Protein AF-A0A7K0SXS9-F1 (afdb_monomer_lite)

Foldseek 3Di:
DAKEKEAQDQDPVRDTWIWIDDPNHTPDIGHPDDDPPDPHPYYHYPNVD

Secondary structure (DSSP, 8-state):
--EEEEEEEE-TTS-EEEEEEETTEEEEEESS---TT---SEEEE-TT-

Radius of gyration: 10.39 Å; chains: 1; bounding box: 20×19×29 Å

Structure (mmCIF, N/CA/C/O backbone):
data_AF-A0A7K0SXS9-F1
#
_entry.id   AF-A0A7K0SXS9-F1
#
loop_
_atom_site.group_PDB
_atom_site.id
_atom_site.type_symbol
_atom_site.label_atom_id
_atom_site.label_alt_id
_atom_site.label_comp_id
_atom_site.label_asym_id
_atom_site.label_entity_id
_atom_site.label_seq_id
_atom_site.pdbx_PDB_ins_code
_atom_site.Cartn_x
_atom_site.Cartn_y
_atom_site.Cartn_z
_atom_site.occupancy
_atom_site.B_iso_or_equiv
_atom_site.auth_seq_id
_atom_site.auth_comp_id
_atom_site.auth_asym_id
_atom_site.auth_atom_id
_atom_site.pdbx_PDB_model_num
ATOM 1 N N . MET A 1 1 ? -12.343 2.096 12.510 1.00 73.19 1 MET A N 1
ATOM 2 C CA . MET A 1 1 ? -11.797 2.468 11.191 1.00 73.19 1 MET A CA 1
ATOM 3 C C . MET A 1 1 ? -10.716 1.471 10.850 1.00 73.19 1 MET A C 1
ATOM 5 O O . MET A 1 1 ? -9.817 1.283 11.666 1.00 73.19 1 MET A O 1
ATOM 9 N N . THR A 1 2 ? -10.842 0.791 9.717 1.00 83.12 2 THR 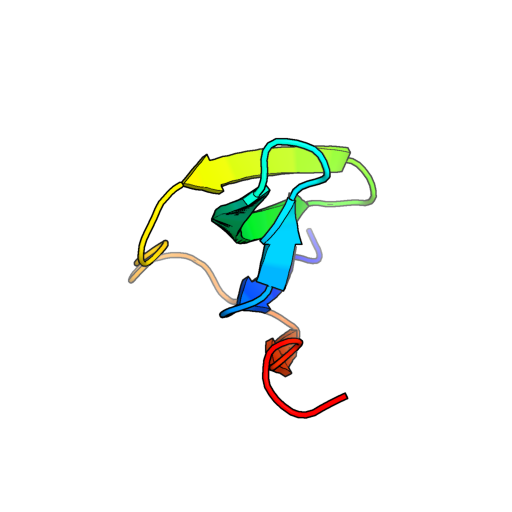A N 1
ATOM 10 C CA . THR A 1 2 ? -9.913 -0.272 9.307 1.00 83.12 2 THR A CA 1
ATOM 11 C C . THR A 1 2 ? -8.909 0.301 8.321 1.00 83.12 2 THR A C 1
ATOM 13 O O . THR A 1 2 ? -9.299 0.930 7.337 1.00 83.12 2 THR A O 1
ATOM 16 N N . LYS A 1 3 ? -7.618 0.089 8.587 1.00 88.88 3 LYS A N 1
ATOM 17 C CA . LYS A 1 3 ? -6.520 0.653 7.795 1.00 88.88 3 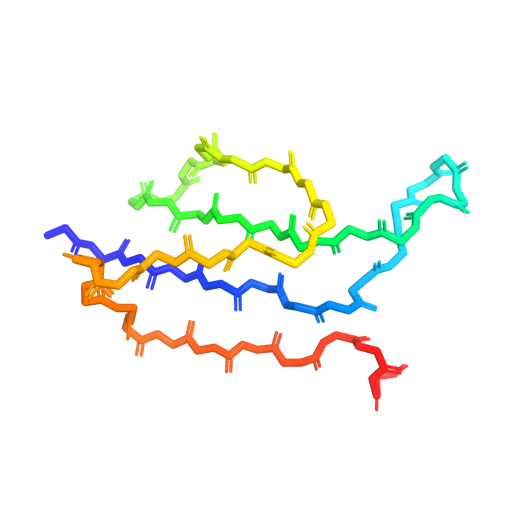LYS A CA 1
ATOM 18 C C . LYS A 1 3 ? -5.632 -0.449 7.233 1.00 88.88 3 LYS A C 1
ATOM 20 O O . LYS A 1 3 ? -5.257 -1.359 7.968 1.00 88.88 3 LYS A O 1
ATOM 25 N N . TYR A 1 4 ? -5.277 -0.342 5.961 1.00 89.94 4 TYR A N 1
ATOM 26 C CA . TYR A 1 4 ? -4.408 -1.274 5.247 1.00 89.94 4 TYR A CA 1
ATOM 27 C C . TYR A 1 4 ? -3.200 -0.530 4.702 1.00 89.94 4 TYR A C 1
ATOM 29 O O . TYR A 1 4 ? -3.350 0.552 4.135 1.00 89.94 4 TYR A O 1
ATOM 37 N N . LEU A 1 5 ? -2.019 -1.120 4.851 1.00 90.56 5 LEU A N 1
ATOM 38 C CA . LEU A 1 5 ? -0.789 -0.596 4.274 1.00 90.56 5 LEU A CA 1
ATOM 39 C C . LEU A 1 5 ? -0.247 -1.581 3.246 1.00 90.56 5 LEU A C 1
ATOM 41 O O . LEU A 1 5 ? 0.153 -2.689 3.593 1.00 90.56 5 LEU A O 1
ATOM 45 N N . LEU A 1 6 ? -0.223 -1.154 1.992 1.00 91.50 6 LEU A N 1
ATOM 46 C CA . LEU A 1 6 ? 0.462 -1.839 0.904 1.00 91.50 6 LEU A CA 1
ATOM 47 C C . LEU A 1 6 ? 1.886 -1.289 0.860 1.00 91.50 6 LEU A C 1
ATOM 49 O O . LEU A 1 6 ? 2.047 -0.082 0.693 1.00 91.50 6 LEU A O 1
ATOM 53 N N . THR A 1 7 ? 2.906 -2.128 1.025 1.00 90.19 7 THR A N 1
ATOM 54 C CA . THR A 1 7 ? 4.305 -1.683 0.995 1.00 90.19 7 THR A CA 1
ATOM 55 C C . THR A 1 7 ? 5.075 -2.229 -0.188 1.00 90.19 7 THR A C 1
ATOM 57 O O . THR A 1 7 ? 4.833 -3.350 -0.628 1.00 90.19 7 THR A O 1
ATOM 60 N N . GLY A 1 8 ? 6.037 -1.445 -0.669 1.00 87.19 8 GLY A N 1
ATOM 61 C CA . GLY A 1 8 ? 7.012 -1.873 -1.665 1.00 87.19 8 GLY A CA 1
ATOM 62 C C . GLY A 1 8 ? 6.460 -2.052 -3.080 1.00 87.19 8 GLY A C 1
ATOM 63 O O . GLY A 1 8 ? 7.188 -2.549 -3.934 1.00 87.19 8 GLY A O 1
ATOM 64 N N . GLY A 1 9 ? 5.221 -1.633 -3.345 1.00 89.62 9 GLY A N 1
ATOM 65 C CA . GLY A 1 9 ? 4.624 -1.688 -4.676 1.00 89.62 9 GLY A CA 1
ATOM 66 C C . GLY A 1 9 ? 5.285 -0.718 -5.659 1.00 89.62 9 GLY A C 1
ATOM 67 O O . GLY A 1 9 ? 5.920 0.263 -5.269 1.00 89.62 9 GLY A O 1
ATOM 68 N N . THR A 1 10 ? 5.111 -0.984 -6.955 1.00 90.75 10 THR A N 1
ATOM 69 C CA . THR A 1 10 ? 5.496 -0.062 -8.035 1.00 90.75 10 THR A CA 1
ATOM 70 C C . THR A 1 10 ? 4.233 0.516 -8.661 1.00 90.75 10 THR A C 1
ATOM 72 O O . THR A 1 10 ? 3.365 -0.226 -9.119 1.00 90.75 10 THR A O 1
ATOM 75 N N . LEU A 1 11 ? 4.107 1.842 -8.661 1.00 88.00 11 LEU A N 1
ATOM 76 C CA . LEU A 1 11 ? 3.006 2.538 -9.324 1.00 88.00 11 LEU A CA 1
ATOM 77 C C . LEU A 1 11 ? 3.180 2.478 -10.845 1.00 88.00 11 LEU A C 1
ATOM 79 O O . LEU A 1 11 ? 4.285 2.298 -11.350 1.00 88.00 11 LEU A O 1
ATOM 83 N N . ALA A 1 12 ? 2.106 2.744 -11.591 1.00 88.50 12 ALA A N 1
ATOM 84 C CA . ALA A 1 12 ? 2.153 2.810 -13.057 1.00 88.50 12 ALA A CA 1
ATOM 85 C C . ALA A 1 12 ? 3.165 3.843 -13.604 1.00 88.50 12 ALA A C 1
ATOM 87 O O . ALA A 1 12 ? 3.599 3.738 -14.747 1.00 88.50 12 ALA A O 1
ATOM 88 N N . SER A 1 13 ? 3.577 4.820 -12.789 1.00 88.50 13 SER A N 1
ATOM 89 C CA . SER A 1 13 ? 4.643 5.780 -13.098 1.00 88.50 13 SER A CA 1
ATOM 90 C C . SER A 1 13 ? 6.066 5.212 -12.961 1.00 88.50 13 SER A C 1
ATOM 92 O O . SER A 1 13 ? 7.026 5.971 -13.077 1.00 88.50 13 SER A O 1
ATOM 94 N N . ASN A 1 14 ? 6.223 3.907 -12.703 1.00 87.38 14 ASN A N 1
ATOM 95 C CA . ASN A 1 14 ? 7.489 3.239 -12.370 1.00 87.38 14 ASN A CA 1
ATOM 96 C C . ASN A 1 14 ? 8.180 3.804 -11.119 1.00 87.38 14 ASN A C 1
ATOM 98 O O . ASN A 1 14 ? 9.396 3.703 -10.966 1.00 87.38 14 ASN A O 1
ATOM 102 N N . GLN A 1 15 ? 7.404 4.399 -10.215 1.00 89.25 15 GLN A N 1
ATOM 103 C CA . GLN A 1 15 ? 7.890 4.855 -8.919 1.00 89.25 15 GLN A CA 1
ATOM 104 C C . GLN A 1 15 ? 7.520 3.841 -7.847 1.00 89.25 15 GLN A C 1
ATOM 106 O O . GLN A 1 15 ? 6.382 3.363 -7.796 1.00 89.25 15 GLN A O 1
ATOM 111 N N . ARG A 1 16 ? 8.484 3.520 -6.985 1.00 89.56 16 ARG A N 1
ATOM 112 C CA . ARG A 1 16 ? 8.233 2.697 -5.807 1.00 89.56 16 ARG A CA 1
ATOM 113 C C . ARG A 1 16 ? 7.450 3.525 -4.794 1.00 89.56 16 ARG A C 1
ATOM 115 O O . ARG A 1 16 ? 7.821 4.660 -4.517 1.00 89.56 16 ARG A O 1
ATOM 122 N N . ALA A 1 17 ? 6.378 2.968 -4.246 1.00 91.00 17 ALA A N 1
ATOM 123 C CA . ALA A 1 17 ? 5.588 3.640 -3.227 1.00 91.00 17 ALA A CA 1
ATOM 124 C C . ALA A 1 17 ? 4.880 2.639 -2.317 1.00 91.00 17 ALA A C 1
ATOM 126 O O . ALA A 1 17 ? 4.516 1.531 -2.717 1.00 91.00 17 ALA A O 1
ATOM 127 N N . ASP A 1 18 ? 4.630 3.090 -1.099 1.00 91.69 18 ASP A N 1
ATOM 128 C CA . ASP A 1 18 ? 3.667 2.493 -0.198 1.00 91.69 18 ASP A CA 1
ATOM 129 C C . ASP A 1 18 ? 2.326 3.224 -0.347 1.00 91.69 18 ASP A C 1
ATOM 131 O O . ASP A 1 18 ? 2.276 4.417 -0.666 1.00 91.69 18 ASP A O 1
ATOM 135 N N . VAL A 1 19 ? 1.226 2.512 -0.105 1.00 91.44 19 VAL A N 1
ATOM 136 C CA . VAL A 1 19 ? -0.138 3.042 -0.201 1.00 91.44 19 VAL A CA 1
ATOM 137 C C . VAL A 1 19 ? -0.892 2.737 1.085 1.00 91.44 19 VAL A C 1
ATOM 139 O O . VAL A 1 19 ? -1.033 1.578 1.481 1.00 91.44 19 VAL A O 1
ATOM 142 N N . LEU A 1 20 ? -1.409 3.785 1.725 1.00 91.06 20 LEU A N 1
ATOM 143 C CA . LEU A 1 20 ? -2.274 3.679 2.894 1.00 91.06 20 LEU A CA 1
ATOM 144 C C . LEU A 1 20 ? -3.737 3.804 2.470 1.00 91.06 20 LEU A C 1
ATOM 146 O O . LEU A 1 20 ? -4.147 4.806 1.881 1.00 91.06 20 LEU A O 1
ATOM 150 N N . ILE A 1 21 ? -4.532 2.804 2.834 1.00 91.50 21 ILE A N 1
ATOM 151 C CA . ILE A 1 21 ? -5.973 2.757 2.599 1.00 91.50 21 ILE A CA 1
ATOM 152 C C . ILE A 1 21 ? -6.676 2.802 3.955 1.00 91.50 21 ILE A C 1
ATOM 154 O O . ILE A 1 21 ? -6.387 1.982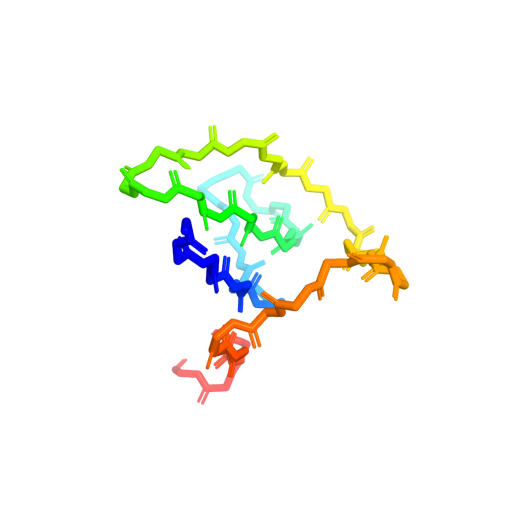 4.824 1.00 91.50 21 ILE A O 1
ATOM 158 N N . SER A 1 22 ? -7.612 3.728 4.143 1.00 90.06 22 SER A N 1
ATOM 159 C CA . SER A 1 22 ? -8.498 3.783 5.311 1.00 90.06 22 SER A CA 1
ATOM 160 C C . SER A 1 22 ? -9.934 3.670 4.842 1.00 90.06 22 SER A C 1
ATOM 162 O O . SER A 1 22 ? -10.365 4.452 3.999 1.00 90.06 22 SER A O 1
ATOM 164 N N . ASP A 1 23 ? -10.664 2.692 5.377 1.00 90.00 23 ASP A N 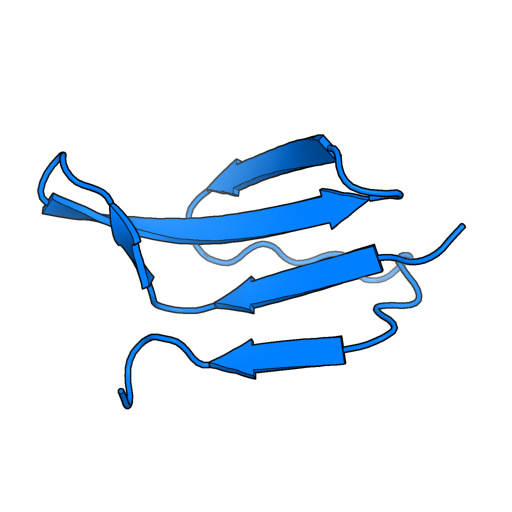1
ATOM 165 C CA . ASP A 1 23 ? -12.104 2.527 5.137 1.00 90.00 23 ASP A CA 1
ATOM 166 C C . ASP A 1 23 ? -12.471 2.509 3.633 1.00 90.00 23 ASP A C 1
ATOM 168 O O . ASP A 1 23 ? -13.480 3.058 3.203 1.00 90.00 23 ASP A O 1
ATOM 172 N N . GLY A 1 24 ? -11.615 1.872 2.823 1.00 89.31 24 GLY A N 1
ATOM 173 C CA . GLY A 1 24 ? -11.796 1.722 1.374 1.00 89.31 24 GLY A CA 1
ATOM 174 C C . GLY A 1 24 ? -11.289 2.888 0.519 1.00 89.31 24 GLY A C 1
ATOM 175 O O . GLY A 1 24 ? -11.369 2.809 -0.704 1.00 89.31 24 GLY A O 1
ATOM 176 N N . VAL A 1 25 ? -10.736 3.944 1.123 1.00 91.62 25 VAL A N 1
ATOM 177 C CA . VAL A 1 25 ? -10.217 5.125 0.415 1.00 91.62 25 VAL A CA 1
ATOM 178 C C . VAL A 1 25 ? -8.703 5.224 0.576 1.00 91.62 25 VAL A C 1
ATOM 180 O O . VAL A 1 25 ? -8.170 4.982 1.658 1.00 91.62 25 VAL A O 1
ATOM 183 N N . ILE A 1 26 ? -7.998 5.602 -0.491 1.00 91.81 26 ILE A N 1
ATOM 184 C CA . ILE A 1 26 ? -6.563 5.903 -0.426 1.00 91.81 26 ILE A CA 1
ATOM 185 C C . ILE A 1 26 ? -6.379 7.233 0.305 1.00 91.81 26 ILE A C 1
ATOM 187 O O . ILE A 1 26 ? -6.882 8.263 -0.135 1.00 91.81 26 ILE A O 1
ATOM 191 N N . VAL A 1 27 ? -5.645 7.207 1.413 1.00 90.62 27 VAL A N 1
ATOM 192 C CA . VAL A 1 27 ? -5.393 8.384 2.261 1.00 90.62 27 VAL A CA 1
ATOM 193 C C . VAL A 1 27 ? -3.924 8.810 2.266 1.00 90.62 27 VAL A C 1
ATOM 195 O O . VAL A 1 27 ? -3.602 9.869 2.795 1.00 90.62 27 VAL A O 1
ATOM 198 N N . GLY A 1 28 ? -3.029 8.017 1.669 1.00 88.94 28 GLY A N 1
ATOM 199 C CA . GLY A 1 28 ? -1.618 8.371 1.537 1.00 88.94 28 GLY A CA 1
ATOM 200 C C . GLY A 1 28 ? -0.890 7.527 0.497 1.00 88.94 28 GLY A C 1
ATOM 201 O O . GLY A 1 28 ? -1.156 6.332 0.366 1.00 88.94 28 GLY A O 1
ATOM 202 N N . ILE A 1 29 ? 0.032 8.165 -0.225 1.00 90.81 29 ILE A N 1
ATOM 203 C CA . ILE A 1 29 ? 0.957 7.547 -1.181 1.00 90.81 29 ILE A CA 1
ATOM 204 C C . ILE A 1 29 ? 2.331 8.179 -0.94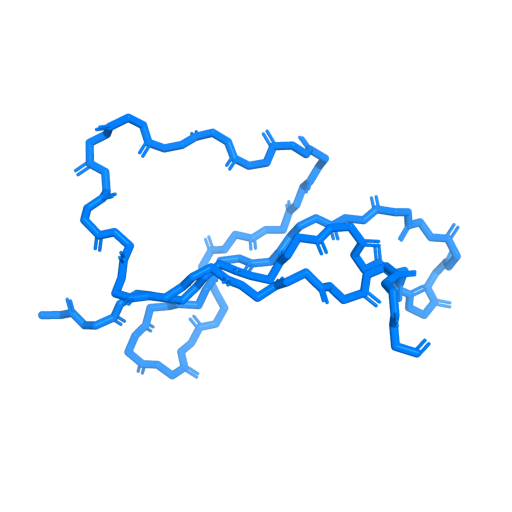9 1.00 90.81 29 ILE A C 1
ATOM 206 O O . ILE A 1 29 ? 2.433 9.405 -0.891 1.00 90.81 29 ILE A O 1
ATOM 210 N N . GLY A 1 30 ? 3.376 7.370 -0.807 1.00 88.56 30 GLY A N 1
ATOM 211 C CA . GLY A 1 30 ? 4.731 7.872 -0.588 1.00 88.56 30 GLY A CA 1
ATOM 212 C C . GLY A 1 30 ? 5.748 6.763 -0.361 1.00 88.56 30 GLY A C 1
ATOM 213 O O . GLY A 1 30 ? 5.388 5.603 -0.187 1.00 88.56 30 GLY A O 1
ATOM 214 N N . GLU A 1 31 ? 7.030 7.110 -0.363 1.00 81.88 31 GLU A N 1
ATOM 215 C CA . GLU A 1 31 ? 8.096 6.161 -0.046 1.00 81.88 31 GLU A CA 1
ATOM 216 C C . GLU A 1 31 ? 8.178 5.945 1.470 1.00 81.88 31 GLU A C 1
ATOM 218 O O . GLU A 1 31 ? 8.354 6.901 2.223 1.00 81.88 31 GLU A O 1
ATOM 223 N N . ASN A 1 32 ? 8.081 4.686 1.913 1.00 75.50 32 ASN A N 1
ATOM 224 C CA . ASN A 1 32 ? 8.243 4.287 3.314 1.00 75.50 32 ASN A CA 1
ATOM 225 C C . ASN A 1 32 ? 7.258 4.992 4.257 1.00 75.50 32 ASN A C 1
ATOM 227 O O . ASN A 1 32 ? 7.627 5.780 5.133 1.00 75.50 32 ASN A O 1
ATOM 231 N N . ILE A 1 33 ? 5.975 4.702 4.057 1.00 78.56 33 ILE A N 1
ATOM 232 C CA . ILE A 1 33 ? 4.902 5.264 4.867 1.00 78.56 33 ILE A CA 1
ATOM 233 C C . ILE A 1 33 ? 5.023 4.722 6.307 1.00 78.56 33 ILE A C 1
ATOM 235 O O . ILE A 1 33 ? 4.569 3.625 6.637 1.00 78.56 33 ILE A O 1
ATOM 239 N N . SER A 1 34 ? 5.636 5.520 7.186 1.00 69.19 34 SER A N 1
ATOM 240 C CA . SER A 1 34 ? 5.751 5.251 8.621 1.00 69.19 34 SER A CA 1
ATOM 241 C C . SER A 1 34 ? 4.592 5.921 9.355 1.00 69.19 34 SER A C 1
ATOM 243 O O . SER A 1 34 ? 4.438 7.141 9.290 1.00 69.19 34 SER A O 1
ATOM 245 N N . HIS A 1 35 ? 3.796 5.138 10.078 1.00 66.81 35 HIS A N 1
ATOM 246 C CA . HIS A 1 35 ? 2.709 5.669 10.894 1.00 66.81 35 HIS A CA 1
ATOM 247 C C . HIS A 1 35 ? 2.710 5.034 12.288 1.00 66.81 35 HIS A C 1
ATOM 249 O O . HIS A 1 35 ? 1.998 4.053 12.508 1.00 66.81 35 HIS A O 1
ATOM 255 N N . PRO A 1 36 ? 3.501 5.581 13.226 1.00 63.03 36 PRO A N 1
ATOM 256 C CA . PRO A 1 36 ? 3.636 5.026 14.574 1.00 63.03 36 PRO A CA 1
ATOM 257 C C . PRO A 1 36 ? 2.318 5.023 15.365 1.00 63.03 36 PRO A C 1
ATOM 259 O O . PRO A 1 36 ? 2.115 4.142 16.195 1.00 63.03 36 PRO A O 1
ATOM 262 N N . ASP A 1 37 ? 1.394 5.934 15.047 1.00 63.28 37 ASP A N 1
ATOM 263 C CA . ASP A 1 37 ? 0.107 6.065 15.745 1.00 63.28 37 ASP A CA 1
ATOM 264 C C . ASP A 1 37 ? -1.063 5.375 15.022 1.00 63.28 37 ASP A C 1
ATOM 266 O O . ASP A 1 37 ? -2.207 5.421 15.481 1.00 63.28 37 ASP A O 1
ATOM 270 N N . LEU A 1 38 ? -0.820 4.744 13.867 1.00 66.69 38 LEU A N 1
ATOM 271 C CA . LEU A 1 38 ? -1.870 4.046 13.131 1.00 66.69 38 LEU A CA 1
ATOM 272 C C . LEU A 1 38 ? -1.866 2.562 13.472 1.00 66.69 38 LEU A C 1
ATOM 274 O O . LEU A 1 38 ? -0.965 1.820 13.088 1.00 66.69 38 LEU A O 1
ATOM 278 N N . THR A 1 39 ? -2.941 2.097 14.107 1.00 77.12 39 THR A N 1
ATOM 279 C CA . THR A 1 39 ? -3.253 0.668 14.162 1.00 77.12 39 THR A CA 1
ATOM 280 C C . THR A 1 39 ? -3.563 0.184 12.747 1.00 77.12 39 THR A C 1
ATOM 282 O O . THR A 1 39 ? -4.674 0.349 12.238 1.00 77.12 39 THR A O 1
ATOM 285 N N . ILE A 1 40 ? -2.552 -0.360 12.078 1.00 79.75 40 ILE A N 1
ATOM 286 C CA . ILE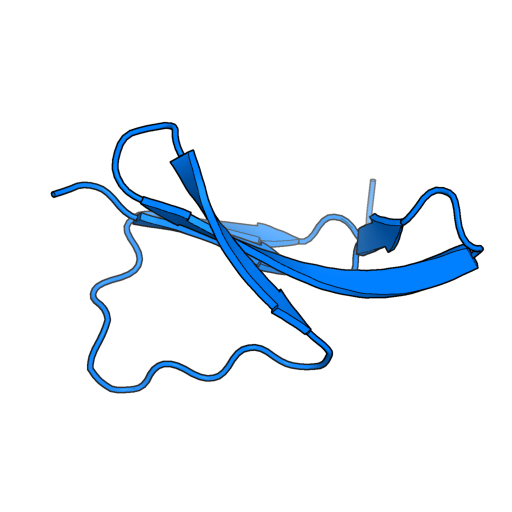 A 1 40 ? -2.692 -0.942 10.747 1.00 79.75 40 ILE A CA 1
ATOM 287 C C . ILE A 1 40 ? -3.274 -2.340 10.924 1.00 79.75 40 ILE A C 1
ATOM 289 O O . ILE A 1 40 ? -2.667 -3.196 11.562 1.00 79.75 40 ILE A O 1
ATOM 293 N N . ALA A 1 41 ? -4.467 -2.559 10.378 1.00 81.50 41 ALA A N 1
ATOM 294 C CA . ALA A 1 41 ? -5.158 -3.838 10.475 1.00 81.50 41 ALA A CA 1
ATOM 295 C C . ALA A 1 41 ? -4.430 -4.930 9.683 1.00 81.50 41 ALA A C 1
ATOM 297 O O . ALA A 1 41 ? -4.428 -6.089 10.085 1.00 81.50 41 ALA A O 1
ATOM 298 N N . SER A 1 42 ? -3.804 -4.560 8.563 1.00 84.25 42 SER A N 1
ATOM 299 C CA . SER A 1 42 ? -2.958 -5.464 7.793 1.00 84.25 42 SER A CA 1
ATOM 300 C C . SER A 1 42 ? -1.909 -4.711 6.982 1.00 84.25 42 SER A C 1
ATOM 302 O O . SER A 1 42 ? -2.188 -3.668 6.380 1.00 84.25 42 SER A O 1
ATOM 304 N N . LYS A 1 43 ? -0.696 -5.266 6.981 1.00 87.38 43 LYS A N 1
ATOM 305 C CA . LYS A 1 43 ? 0.413 -4.848 6.132 1.00 87.38 43 LYS A CA 1
ATOM 306 C C . LYS A 1 43 ? 0.616 -5.910 5.057 1.00 87.38 43 LYS A C 1
ATOM 308 O O . LYS A 1 43 ? 0.811 -7.078 5.382 1.00 87.38 43 LYS A O 1
ATOM 313 N N . ILE A 1 44 ? 0.576 -5.494 3.799 1.00 88.88 44 ILE A N 1
ATOM 314 C CA . ILE A 1 44 ? 0.697 -6.361 2.629 1.00 88.88 44 ILE A CA 1
ATOM 315 C C . ILE A 1 44 ? 1.959 -5.941 1.880 1.00 88.88 44 ILE A C 1
ATOM 317 O O . ILE A 1 44 ? 2.061 -4.797 1.440 1.00 88.88 44 ILE A O 1
ATOM 321 N N . ASP A 1 45 ? 2.921 -6.850 1.750 1.00 87.81 45 ASP A N 1
ATOM 322 C CA . ASP A 1 45 ? 4.108 -6.621 0.928 1.00 87.81 45 ASP A CA 1
ATOM 323 C C . ASP A 1 45 ? 3.797 -6.961 -0.530 1.00 87.81 45 ASP A C 1
ATOM 325 O O . ASP A 1 45 ? 3.522 -8.112 -0.864 1.00 87.81 45 ASP A O 1
ATOM 329 N N . VAL A 1 46 ? 3.801 -5.939 -1.382 1.00 87.50 46 VAL A N 1
ATOM 330 C CA . VAL A 1 46 ? 3.471 -6.043 -2.809 1.00 87.50 46 VAL A CA 1
ATOM 331 C C . VAL A 1 46 ? 4.737 -6.231 -3.652 1.00 87.50 46 VAL A C 1
ATOM 333 O O . VAL A 1 46 ? 4.648 -6.604 -4.816 1.00 87.50 46 VAL A O 1
ATOM 336 N N . ALA A 1 47 ? 5.929 -6.013 -3.085 1.00 77.31 47 ALA A N 1
ATOM 337 C CA . ALA A 1 47 ? 7.190 -6.166 -3.812 1.00 77.31 47 ALA A CA 1
ATOM 338 C C . ALA A 1 47 ? 7.526 -7.632 -4.143 1.00 77.31 47 ALA A C 1
ATOM 340 O O . ALA A 1 47 ? 8.360 -7.884 -5.009 1.00 77.31 47 ALA A O 1
ATOM 341 N N . GLY A 1 48 ? 6.920 -8.585 -3.426 1.00 59.47 48 GLY A N 1
ATOM 342 C CA . GLY A 1 48 ? 7.173 -10.023 -3.555 1.00 59.47 48 GLY A CA 1
ATOM 343 C C . GLY A 1 48 ? 6.108 -10.811 -4.325 1.00 59.47 48 GLY A C 1
ATOM 344 O O . GLY A 1 48 ? 6.105 -12.037 -4.217 1.00 59.47 48 GLY A O 1
ATOM 345 N N . CYS A 1 49 ? 5.189 -10.136 -5.024 1.00 52.59 49 CYS A N 1
ATOM 346 C CA . CYS A 1 49 ? 4.121 -10.755 -5.821 1.00 52.59 49 CYS A CA 1
ATOM 347 C C . CYS A 1 49 ? 4.508 -10.953 -7.291 1.00 52.59 49 CYS A C 1
ATOM 349 O O . CYS A 1 49 ? 5.217 -10.082 -7.843 1.00 52.59 49 CYS A O 1
#

pLDDT: mean 83.74, std 9.8, range [52.59, 91.81]

Sequence (49 aa):
MTKYLLTGGTLASNQRADVLISDGVIVGIGENISHPDLTIASKIDVAGC